Protein AF-A0A5N6SJP0-F1 (afdb_monomer)

Solvent-accessible surface area (backbone atoms only — not comparable to full-atom values): 8963 Å² total; per-residue (Å²): 140,86,77,90,76,92,68,82,77,74,80,77,63,61,94,72,53,57,70,71,56,64,75,68,50,72,77,72,72,72,83,49,94,89,59,90,60,86,89,60,57,101,82,68,74,60,62,68,62,40,55,50,50,42,49,52,47,38,52,50,24,56,78,67,74,44,74,67,57,58,33,48,38,67,75,31,68,67,57,31,50,53,60,62,40,35,84,77,33,70,74,51,27,54,52,48,37,63,75,76,58,44,96,42,71,70,51,48,53,51,48,51,52,53,48,52,53,49,37,72,78,39,58,80,50,61,80,34,70,67,48,49,52,48,54,49,62,71,64,73,73,94,118

Foldseek 3Di:
DDDDDPDPPPPPVPVDDDLQCVLVPPPQQPPDVPPCPPPAPPPDDCVVVLVVVLVVSQVVCVVVVHDSQSSCLSVDPVNSVLVVCLVPDVVSVVVCCVVPVPLDPVNLVVVVVVLVVVCVVPVVCCPPPVSVVVVVVSVPDPD

Secondary structure (DS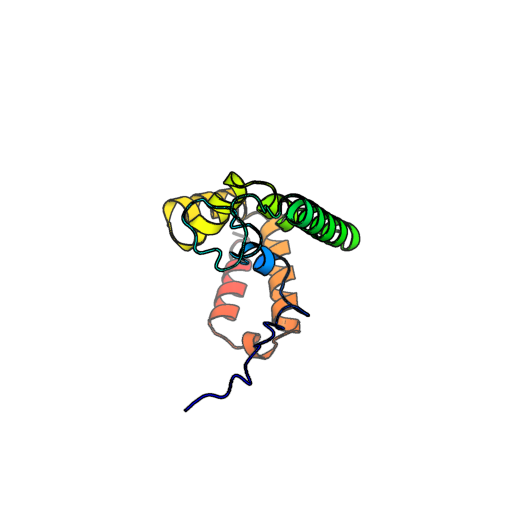SP, 8-state):
-------------GGG--GGGGGG-TTSS---TTS--TT--TT---HHHHHHHHHHHHHHHHHTT--SHHHHHHH-HHHHHHHHHTTT-HHHHHHHHHHHS---HHHHHHHHHHHHHHHHH-GGGGGSHHHHHHHHHHH----

Mean predicted aligned error: 12.87 Å

pLDDT: mean 70.46, std 16.47, range [33.75, 93.0]

Sequence (143 aa):
MDSSNSGVIDWDWMSVAPLPAAIHHRWFIADISGWSNDGVAERENFEDDRRYFEKAIKHKEISRQLLATVSTLLCDSGSRLFFQSVFHFNGIHEKFVKIHCARTEENIEAANSHLNVVLFLYPELEETESVRRFKNMLHSDKS

Radius of gyration: 20.08 Å; Cα contacts (8 Å, |Δi|>4): 58; chains: 1; bounding box: 41×48×51 Å

Structure (mmCIF, N/CA/C/O backbone):
data_AF-A0A5N6SJP0-F1
#
_entry.id   AF-A0A5N6SJP0-F1
#
loop_
_atom_site.group_PDB
_atom_site.id
_atom_site.type_symbol
_atom_site.label_atom_id
_atom_site.label_alt_id
_atom_site.label_comp_id
_atom_site.label_asym_id
_atom_site.label_entity_id
_atom_site.label_seq_id
_atom_site.pdbx_PDB_ins_code
_atom_site.Cartn_x
_atom_site.Cartn_y
_atom_site.Cartn_z
_atom_site.occupancy
_atom_site.B_iso_or_equiv
_atom_site.auth_seq_id
_atom_site.auth_comp_id
_atom_site.auth_asym_id
_atom_site.auth_atom_id
_atom_site.pdbx_PDB_model_num
ATOM 1 N N . MET A 1 1 ? 25.367 -37.021 -16.895 1.00 37.06 1 MET A N 1
ATOM 2 C CA . MET A 1 1 ? 25.293 -35.933 -17.881 1.00 37.06 1 MET A CA 1
ATOM 3 C C . MET A 1 1 ? 23.854 -35.916 -18.356 1.00 37.06 1 MET A C 1
ATOM 5 O O . MET A 1 1 ? 23.490 -36.815 -19.097 1.00 37.06 1 MET A O 1
ATOM 9 N N . ASP A 1 2 ? 22.917 -35.118 -17.865 1.00 38.31 2 ASP A N 1
ATOM 10 C CA . ASP A 1 2 ? 22.870 -33.762 -17.275 1.00 38.31 2 ASP A CA 1
ATOM 11 C C . ASP A 1 2 ? 21.763 -33.076 -18.089 1.00 38.31 2 ASP A C 1
ATOM 13 O O . ASP A 1 2 ? 21.771 -33.189 -19.309 1.00 38.31 2 ASP A O 1
ATOM 17 N N . SER A 1 3 ? 20.788 -32.354 -17.567 1.00 38.81 3 SER A N 1
ATOM 18 C CA . SER A 1 3 ? 20.166 -32.257 -16.253 1.00 38.81 3 SER A CA 1
ATOM 19 C C . SER A 1 3 ? 18.805 -31.614 -16.561 1.00 38.81 3 SER A C 1
ATOM 21 O O . SER A 1 3 ? 18.685 -30.742 -17.421 1.00 38.81 3 SER A O 1
ATOM 23 N N . SER A 1 4 ? 17.757 -32.106 -15.913 1.00 50.84 4 SER A N 1
ATOM 24 C CA . SER A 1 4 ? 16.408 -31.544 -15.922 1.00 50.84 4 SER A CA 1
ATOM 25 C C . SER A 1 4 ? 16.410 -30.044 -15.613 1.00 50.84 4 SER A C 1
ATOM 27 O O . SER A 1 4 ? 16.947 -29.658 -14.581 1.00 50.84 4 SER A O 1
ATOM 29 N N . ASN A 1 5 ? 15.715 -29.232 -16.411 1.00 36.16 5 ASN A N 1
ATOM 30 C CA . ASN A 1 5 ? 15.194 -27.944 -15.943 1.00 36.16 5 ASN A CA 1
ATOM 31 C C . ASN A 1 5 ? 13.712 -27.793 -16.317 1.00 36.16 5 ASN A C 1
ATOM 33 O O . ASN A 1 5 ? 13.268 -26.854 -16.968 1.00 36.16 5 ASN A O 1
ATOM 37 N N . SER A 1 6 ? 12.922 -28.769 -15.873 1.00 43.62 6 SER A N 1
ATOM 38 C CA . SER A 1 6 ? 11.541 -28.541 -15.458 1.00 43.62 6 SER A CA 1
ATOM 39 C C . SER A 1 6 ? 11.568 -27.572 -14.274 1.00 43.62 6 SER A C 1
ATOM 41 O O . SER A 1 6 ? 11.730 -27.992 -13.131 1.00 43.62 6 SER A O 1
ATOM 43 N N . GLY A 1 7 ? 11.513 -26.273 -14.563 1.00 40.38 7 GLY A N 1
ATOM 44 C CA . GLY A 1 7 ? 11.654 -25.249 -13.536 1.00 40.38 7 GLY A CA 1
ATOM 45 C C . GLY A 1 7 ? 11.731 -23.829 -14.079 1.00 40.38 7 GLY A C 1
ATOM 46 O O . GLY A 1 7 ? 12.606 -23.078 -13.668 1.00 40.38 7 GLY A O 1
ATOM 47 N N . VAL A 1 8 ? 10.820 -23.437 -14.973 1.00 33.75 8 VAL A N 1
ATOM 48 C CA . VAL A 1 8 ? 10.401 -22.029 -14.974 1.00 33.75 8 VAL A CA 1
ATOM 49 C C . VAL A 1 8 ? 9.314 -21.950 -13.917 1.00 33.75 8 VAL A C 1
ATOM 51 O O . VAL A 1 8 ? 8.179 -22.362 -14.146 1.00 33.75 8 VAL A O 1
ATOM 54 N N . ILE A 1 9 ? 9.703 -21.532 -12.715 1.00 33.75 9 ILE A N 1
ATOM 55 C CA . ILE A 1 9 ? 8.740 -21.135 -11.696 1.00 33.75 9 ILE A CA 1
ATOM 56 C C . ILE A 1 9 ? 8.198 -19.796 -12.169 1.00 33.75 9 ILE A C 1
ATOM 58 O O . ILE A 1 9 ? 8.848 -18.759 -12.048 1.00 33.75 9 ILE A O 1
ATOM 62 N N . ASP A 1 10 ? 7.023 -19.871 -12.773 1.00 37.94 10 ASP A N 1
ATOM 63 C CA . ASP A 1 10 ? 6.108 -18.758 -12.886 1.00 37.94 10 ASP A CA 1
ATOM 64 C C . ASP A 1 10 ? 5.862 -18.225 -11.467 1.00 37.94 10 ASP A C 1
ATOM 66 O O . ASP A 1 10 ? 5.331 -18.935 -10.608 1.00 37.94 10 ASP A O 1
ATOM 70 N N . TRP A 1 11 ? 6.318 -17.005 -11.174 1.00 38.47 11 TRP A N 1
ATOM 71 C CA . TRP A 1 11 ? 6.075 -16.330 -9.890 1.00 38.47 11 TRP A CA 1
ATOM 72 C C . TRP A 1 11 ? 4.644 -15.776 -9.836 1.00 38.47 11 TRP A C 1
ATOM 74 O O . TRP A 1 11 ? 4.386 -14.682 -9.326 1.00 38.47 11 TRP A O 1
ATOM 84 N N . ASP A 1 12 ? 3.700 -16.574 -10.330 1.00 40.50 12 ASP A N 1
ATOM 85 C CA . ASP A 1 12 ? 2.263 -16.374 -10.312 1.00 40.50 12 ASP A CA 1
ATOM 86 C C . ASP A 1 12 ? 1.722 -16.538 -8.883 1.00 40.50 12 ASP A C 1
ATOM 88 O O . ASP A 1 12 ? 0.950 -17.423 -8.531 1.00 40.50 12 ASP A O 1
ATOM 92 N N . TRP A 1 13 ? 2.133 -15.614 -8.020 1.00 37.75 13 TRP A N 1
ATOM 93 C CA . TRP A 1 13 ? 1.291 -15.085 -6.949 1.00 37.75 13 TRP A CA 1
ATOM 94 C C . TRP A 1 13 ? 0.787 -13.676 -7.331 1.00 37.75 13 TRP A C 1
ATOM 96 O O . TRP A 1 13 ? 0.174 -12.975 -6.527 1.00 37.75 13 TRP A O 1
ATOM 106 N N . MET A 1 14 ? 1.029 -13.246 -8.579 1.00 40.00 14 MET A N 1
ATOM 107 C CA . MET A 1 14 ? 0.715 -11.909 -9.086 1.00 40.00 14 MET A CA 1
ATOM 108 C C . MET A 1 14 ? -0.743 -11.691 -9.486 1.00 40.00 14 MET A C 1
ATOM 110 O O . MET A 1 14 ? -1.163 -10.535 -9.577 1.00 40.00 14 MET A O 1
ATOM 114 N N . SER A 1 15 ? -1.550 -12.740 -9.666 1.00 41.91 15 SER A N 1
ATOM 115 C CA . SER A 1 15 ? -2.978 -12.544 -9.954 1.00 41.91 15 SER A CA 1
ATOM 116 C C . SER A 1 15 ? -3.705 -11.820 -8.807 1.00 41.91 15 SER A C 1
ATOM 118 O O . SER A 1 15 ? -4.691 -11.121 -9.051 1.00 41.91 15 SER A O 1
ATOM 120 N N . VAL A 1 16 ? -3.177 -11.899 -7.574 1.00 43.56 16 VAL A N 1
ATOM 121 C CA . VAL A 1 16 ? -3.755 -11.267 -6.374 1.00 43.56 16 VAL A CA 1
ATOM 122 C C . VAL A 1 16 ? -2.685 -10.667 -5.447 1.00 43.56 16 VAL A C 1
ATOM 124 O O . VAL A 1 16 ? -2.820 -10.691 -4.226 1.00 43.56 16 VAL A O 1
ATOM 127 N N . ALA A 1 17 ? -1.611 -10.086 -5.989 1.00 43.22 17 ALA A N 1
ATOM 128 C CA . ALA A 1 17 ?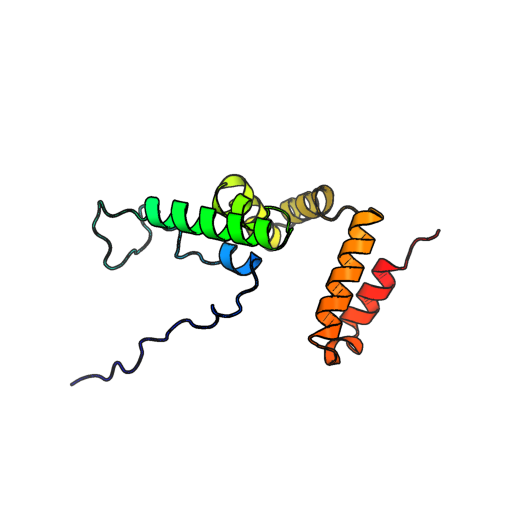 -0.723 -9.286 -5.146 1.00 43.22 17 ALA A CA 1
ATOM 129 C C . ALA A 1 17 ? -1.482 -8.020 -4.685 1.00 43.22 17 ALA A C 1
ATOM 131 O O . ALA A 1 17 ? -1.971 -7.261 -5.536 1.00 43.22 17 ALA A O 1
ATOM 132 N N . PRO A 1 18 ? -1.619 -7.755 -3.368 1.00 54.00 18 PRO A N 1
ATOM 133 C CA . PRO A 1 18 ? -2.192 -6.497 -2.912 1.00 54.00 18 PRO A CA 1
ATOM 134 C C . PRO A 1 18 ? -1.327 -5.360 -3.464 1.00 54.00 18 PRO A C 1
ATOM 136 O O . PRO A 1 18 ? -0.103 -5.457 -3.456 1.00 54.00 18 PRO A O 1
ATOM 139 N N . LEU A 1 19 ? -1.955 -4.290 -3.964 1.00 57.12 19 LEU A N 1
ATOM 140 C CA . LEU A 1 19 ? -1.287 -3.153 -4.623 1.00 57.12 19 LEU A CA 1
ATOM 141 C C . LEU A 1 19 ? 0.021 -2.684 -3.929 1.00 57.12 19 LEU A C 1
ATOM 143 O O . LEU A 1 19 ? 0.990 -2.426 -4.641 1.00 57.12 19 LEU A O 1
ATOM 147 N N . PRO A 1 20 ? 0.129 -2.650 -2.583 1.00 54.91 20 PRO A N 1
ATOM 148 C CA . PRO A 1 20 ? 1.379 -2.315 -1.892 1.00 54.91 20 PRO A CA 1
ATOM 149 C C . PRO A 1 20 ? 2.556 -3.275 -2.139 1.00 54.91 20 PRO A C 1
ATOM 151 O O . PRO A 1 20 ? 3.709 -2.851 -2.115 1.00 54.91 20 PRO A O 1
ATOM 154 N N . ALA A 1 21 ? 2.307 -4.556 -2.421 1.00 57.97 21 ALA A N 1
ATOM 155 C CA . ALA A 1 21 ? 3.355 -5.536 -2.711 1.00 57.97 21 ALA A CA 1
ATOM 156 C C . ALA A 1 21 ? 4.085 -5.247 -4.036 1.00 57.97 21 ALA A C 1
ATOM 158 O O . ALA A 1 21 ? 5.246 -5.628 -4.185 1.00 57.97 21 ALA A O 1
ATOM 159 N N . ALA A 1 22 ? 3.468 -4.490 -4.955 1.00 60.12 22 ALA A N 1
ATOM 160 C CA . ALA A 1 22 ? 4.127 -4.018 -6.175 1.00 60.12 22 ALA A CA 1
ATOM 161 C C . ALA A 1 22 ? 5.358 -3.137 -5.877 1.00 60.12 22 ALA A C 1
ATOM 163 O O . ALA A 1 22 ? 6.309 -3.120 -6.652 1.00 60.12 22 ALA A O 1
ATOM 164 N N . ILE A 1 23 ? 5.380 -2.456 -4.725 1.00 56.91 23 ILE A N 1
ATOM 165 C CA . ILE A 1 23 ? 6.490 -1.595 -4.277 1.00 56.91 23 ILE A CA 1
ATOM 166 C C . ILE A 1 23 ? 7.711 -2.435 -3.862 1.00 56.91 23 ILE A C 1
ATOM 168 O O . ILE A 1 23 ? 8.850 -1.968 -3.919 1.00 56.91 23 ILE A O 1
ATOM 172 N N . HIS A 1 24 ? 7.484 -3.690 -3.457 1.00 52.97 24 HIS A N 1
ATOM 173 C CA . HIS A 1 24 ? 8.533 -4.642 -3.092 1.00 52.97 24 HIS A CA 1
ATOM 174 C C . HIS A 1 24 ? 9.092 -5.418 -4.283 1.00 52.97 24 HIS A C 1
ATOM 176 O O . HIS A 1 24 ? 10.059 -6.162 -4.097 1.00 52.97 24 HIS A O 1
ATOM 182 N N . HIS A 1 25 ? 8.541 -5.243 -5.490 1.00 53.59 25 HIS A N 1
ATOM 183 C CA . HIS A 1 25 ? 9.083 -5.847 -6.699 1.00 53.59 25 HIS A CA 1
ATOM 184 C C . HIS A 1 25 ? 10.406 -5.158 -7.053 1.00 53.59 25 HIS A C 1
ATOM 186 O O . HIS A 1 25 ? 10.491 -4.293 -7.925 1.00 53.59 25 HIS A O 1
ATOM 192 N N . ARG A 1 26 ? 11.469 -5.563 -6.346 1.00 50.50 26 ARG A N 1
ATOM 193 C CA . ARG A 1 26 ? 12.857 -5.115 -6.530 1.00 50.50 26 ARG A CA 1
ATOM 194 C C . ARG A 1 26 ? 13.338 -5.265 -7.980 1.00 50.50 26 ARG A C 1
ATOM 196 O O . ARG A 1 26 ? 14.398 -4.757 -8.308 1.00 50.50 26 ARG A O 1
ATOM 203 N N . TRP A 1 27 ? 12.588 -5.968 -8.828 1.00 52.97 27 TRP A N 1
ATOM 204 C CA . TRP A 1 27 ? 13.016 -6.434 -10.140 1.00 52.97 27 TRP A CA 1
ATOM 205 C C . TRP A 1 27 ? 12.439 -5.627 -11.314 1.00 52.97 27 TRP A C 1
ATOM 207 O O . TRP A 1 27 ? 12.871 -5.839 -12.434 1.00 52.97 27 TRP A O 1
ATOM 217 N N . PHE A 1 28 ? 11.515 -4.676 -11.096 1.00 49.97 28 PHE A N 1
ATOM 218 C CA . PHE A 1 28 ? 10.993 -3.843 -12.204 1.00 49.97 28 PHE A CA 1
ATOM 219 C C . PHE A 1 28 ? 11.757 -2.514 -12.386 1.00 49.97 28 PHE A C 1
ATOM 221 O O . PHE A 1 28 ? 11.525 -1.779 -13.338 1.00 49.97 28 PHE A O 1
ATOM 228 N N . ILE A 1 29 ? 12.654 -2.169 -11.450 1.00 51.72 29 ILE A N 1
ATOM 229 C CA . ILE A 1 29 ? 13.309 -0.845 -11.373 1.00 51.72 29 ILE A CA 1
ATOM 230 C C . ILE A 1 29 ? 14.847 -0.962 -11.348 1.00 51.72 29 ILE A C 1
ATOM 232 O O . ILE A 1 29 ? 15.541 0.042 -11.212 1.00 51.72 29 ILE A O 1
ATOM 236 N N . ALA A 1 30 ? 15.419 -2.163 -11.463 1.00 51.66 30 ALA A N 1
ATOM 237 C CA . ALA A 1 30 ? 16.864 -2.347 -11.342 1.00 51.66 30 ALA A CA 1
ATOM 238 C C . ALA A 1 30 ? 17.601 -2.028 -12.656 1.00 51.66 30 ALA A C 1
ATOM 240 O O . ALA A 1 30 ? 18.127 -2.908 -13.325 1.00 51.66 30 ALA A O 1
ATOM 241 N N . ASP A 1 31 ? 17.672 -0.742 -12.986 1.00 50.03 31 ASP A N 1
ATOM 242 C CA . ASP A 1 31 ? 18.703 -0.179 -13.864 1.00 50.03 31 ASP A CA 1
ATOM 243 C C . ASP A 1 31 ? 19.802 0.449 -12.984 1.00 50.03 31 ASP A C 1
ATOM 245 O O . ASP A 1 31 ? 20.050 1.654 -12.983 1.00 50.03 31 ASP A O 1
ATOM 249 N N . ILE A 1 32 ? 20.362 -0.365 -12.082 1.00 50.91 32 ILE A N 1
ATOM 250 C CA . ILE A 1 32 ? 21.405 0.050 -11.138 1.00 50.91 32 ILE A CA 1
ATOM 251 C C . ILE A 1 32 ? 22.726 -0.512 -11.650 1.00 50.91 32 ILE A C 1
ATOM 253 O O . ILE A 1 32 ? 22.921 -1.727 -11.647 1.00 50.91 32 ILE A O 1
ATOM 257 N N . SER A 1 33 ? 23.652 0.361 -12.056 1.00 45.28 33 SER A N 1
ATOM 258 C CA . SER A 1 33 ? 25.012 -0.048 -12.421 1.00 45.28 33 SER A CA 1
ATOM 259 C C . SER A 1 33 ? 25.643 -0.884 -11.299 1.00 45.28 33 SER A C 1
ATOM 261 O O . SER A 1 33 ? 25.768 -0.416 -10.168 1.00 45.28 33 SER A O 1
ATOM 263 N N . GLY A 1 34 ? 26.034 -2.123 -11.616 1.00 50.38 34 GLY A N 1
ATOM 264 C CA . GLY A 1 34 ? 26.592 -3.093 -10.663 1.00 50.38 34 GLY A CA 1
ATOM 265 C C . GLY A 1 34 ? 25.594 -4.112 -10.092 1.00 50.38 34 GLY A C 1
ATOM 266 O O . GLY A 1 34 ? 26.009 -4.998 -9.348 1.00 50.38 34 GLY A O 1
ATOM 267 N N . TRP A 1 35 ? 24.305 -4.031 -10.435 1.00 53.59 35 TRP A N 1
ATOM 268 C CA . TRP A 1 35 ? 23.336 -5.101 -10.181 1.00 53.59 35 TRP A CA 1
ATOM 269 C C . TRP A 1 35 ? 23.436 -6.171 -11.281 1.00 53.59 35 TRP A C 1
ATOM 271 O O . TRP A 1 35 ? 23.542 -5.828 -12.458 1.00 53.59 35 TRP A O 1
ATOM 281 N N . SER A 1 36 ? 23.434 -7.457 -10.905 1.00 47.56 36 SER A N 1
ATOM 282 C CA . SER A 1 36 ? 23.594 -8.592 -11.836 1.00 47.56 36 SER A CA 1
ATOM 283 C C . SER A 1 36 ? 22.326 -8.786 -12.671 1.00 47.56 36 SER A C 1
ATOM 285 O O . SER A 1 36 ? 21.496 -9.651 -12.396 1.00 47.56 36 SER A O 1
ATOM 287 N N . ASN A 1 37 ? 22.140 -7.924 -13.669 1.00 55.44 37 ASN A N 1
ATOM 288 C CA . ASN A 1 37 ? 21.161 -8.108 -14.732 1.00 55.44 37 ASN A CA 1
ATOM 289 C C . ASN A 1 37 ? 21.714 -9.143 -15.717 1.00 55.44 37 ASN A C 1
ATOM 291 O O . ASN A 1 37 ? 22.165 -8.802 -16.811 1.00 55.44 37 ASN A O 1
ATOM 295 N N . ASP A 1 38 ? 21.747 -10.408 -15.302 1.00 56.44 38 ASP A N 1
ATOM 296 C CA . ASP A 1 38 ? 22.222 -11.496 -16.150 1.00 56.44 38 ASP A CA 1
ATOM 297 C C . ASP A 1 38 ? 21.328 -11.564 -17.404 1.00 56.44 38 ASP A C 1
ATOM 299 O O . ASP A 1 38 ? 20.164 -11.953 -17.332 1.00 56.44 38 ASP A O 1
ATOM 303 N N . GLY A 1 39 ? 21.860 -11.138 -18.556 1.00 59.41 39 GLY A N 1
ATOM 304 C CA . GLY A 1 39 ? 21.165 -11.186 -19.849 1.00 59.41 39 GLY A CA 1
ATOM 305 C C . GLY A 1 39 ? 20.603 -9.866 -20.393 1.00 59.41 39 GLY A C 1
ATOM 306 O O . GLY A 1 39 ? 19.955 -9.908 -21.433 1.00 59.41 39 GLY A O 1
ATOM 307 N N . VAL A 1 40 ? 20.858 -8.715 -19.758 1.00 59.72 40 VAL A N 1
ATOM 308 C CA . VAL A 1 40 ? 20.484 -7.388 -20.298 1.00 59.72 40 VAL A CA 1
ATOM 309 C C . VAL A 1 40 ? 21.700 -6.750 -20.970 1.00 59.72 40 VAL A C 1
ATOM 311 O O . VAL A 1 40 ? 22.788 -6.724 -20.389 1.00 59.72 40 VAL A O 1
ATOM 314 N N . ALA A 1 41 ? 21.553 -6.251 -22.201 1.00 66.12 41 ALA A N 1
ATOM 315 C CA . ALA A 1 41 ? 22.661 -5.576 -22.880 1.00 66.12 41 ALA A CA 1
ATOM 316 C C . ALA A 1 41 ? 23.030 -4.260 -22.164 1.00 66.12 41 ALA A C 1
ATOM 318 O O . ALA A 1 41 ? 22.158 -3.579 -21.639 1.00 66.12 41 ALA A O 1
ATOM 319 N N . GLU A 1 42 ? 24.299 -3.826 -22.219 1.00 62.62 42 GLU A N 1
ATOM 320 C CA . GLU A 1 42 ? 24.805 -2.603 -21.543 1.00 62.62 42 GLU A CA 1
ATOM 321 C C . GLU A 1 42 ? 24.023 -1.303 -21.833 1.00 62.62 42 GLU A C 1
ATOM 323 O O . GLU A 1 42 ? 24.227 -0.292 -21.164 1.00 62.62 42 GLU A O 1
ATOM 328 N N . ARG A 1 43 ? 23.171 -1.290 -22.862 1.00 65.88 43 ARG A N 1
ATOM 329 C CA . ARG A 1 43 ? 22.382 -0.126 -23.292 1.00 65.88 43 ARG A CA 1
ATOM 330 C C . ARG A 1 43 ? 20.876 -0.352 -23.236 1.00 65.88 43 ARG A C 1
ATOM 332 O O . ARG A 1 43 ? 20.126 0.566 -23.562 1.00 65.88 43 ARG A O 1
ATOM 339 N N . GLU A 1 44 ? 20.441 -1.557 -22.889 1.00 62.25 44 GLU A N 1
ATOM 340 C CA . GLU A 1 44 ? 19.030 -1.839 -22.678 1.00 62.25 44 GLU A CA 1
ATOM 341 C C . GLU A 1 44 ? 18.631 -1.313 -21.307 1.00 62.25 44 GLU A C 1
ATOM 343 O O . GLU A 1 44 ? 19.176 -1.710 -20.281 1.00 62.25 44 GLU A O 1
ATOM 348 N N . ASN A 1 45 ? 17.671 -0.396 -21.315 1.00 68.38 45 ASN A N 1
ATOM 349 C CA . ASN A 1 45 ? 17.001 0.071 -20.118 1.00 68.38 45 ASN A CA 1
ATOM 350 C C . ASN A 1 45 ? 15.504 -0.224 -20.242 1.00 68.38 45 ASN A C 1
ATOM 352 O O . ASN A 1 45 ? 14.968 -0.357 -21.339 1.00 68.38 45 ASN A O 1
ATOM 356 N N . PHE A 1 46 ? 14.829 -0.288 -19.100 1.00 71.25 46 PHE A N 1
ATOM 357 C CA . PHE A 1 46 ? 13.394 -0.570 -19.011 1.00 71.25 46 PHE A CA 1
ATOM 358 C C . PHE A 1 46 ? 12.591 0.701 -18.699 1.00 71.25 46 PHE A C 1
ATOM 360 O O . PHE A 1 46 ? 11.630 0.671 -17.930 1.00 71.25 46 PHE A O 1
ATOM 367 N N . GLU A 1 47 ? 13.023 1.867 -19.195 1.00 73.94 47 GLU A N 1
ATOM 368 C CA . GLU A 1 47 ? 12.385 3.140 -18.842 1.00 73.94 47 GLU A CA 1
ATOM 369 C C . GLU A 1 47 ? 10.929 3.220 -19.320 1.00 73.94 47 GLU A C 1
ATOM 371 O O . GLU A 1 47 ? 10.049 3.617 -18.549 1.00 73.94 47 GLU A O 1
ATOM 376 N N . ASP A 1 48 ? 10.660 2.819 -20.561 1.00 73.06 48 ASP A N 1
ATOM 377 C CA . ASP A 1 48 ? 9.314 2.876 -21.134 1.00 73.06 48 ASP A CA 1
ATOM 378 C C . ASP A 1 48 ? 8.363 1.870 -20.473 1.00 73.06 48 ASP A C 1
ATOM 380 O O . ASP A 1 48 ? 7.226 2.227 -20.145 1.00 73.06 48 ASP A O 1
ATOM 384 N N . ASP A 1 49 ? 8.844 0.662 -20.170 1.00 71.31 49 ASP A N 1
ATOM 385 C CA . ASP A 1 49 ? 8.083 -0.348 -19.427 1.00 71.31 49 ASP A CA 1
ATOM 386 C C . ASP A 1 49 ? 7.727 0.146 -18.020 1.00 71.31 49 ASP A C 1
ATOM 388 O O . ASP A 1 49 ? 6.586 0.002 -17.566 1.00 71.31 49 ASP A O 1
ATOM 392 N N . ARG A 1 50 ? 8.668 0.825 -17.349 1.00 73.81 50 ARG A N 1
ATOM 393 C CA . ARG A 1 50 ? 8.447 1.474 -16.048 1.00 73.81 50 ARG A CA 1
ATOM 394 C C . ARG A 1 50 ? 7.354 2.525 -16.115 1.00 73.81 50 ARG A C 1
ATOM 396 O O . ARG A 1 50 ? 6.400 2.472 -15.338 1.00 73.81 50 ARG A O 1
ATOM 403 N N . ARG A 1 51 ? 7.450 3.442 -17.081 1.00 77.38 51 ARG A N 1
ATOM 404 C CA . ARG A 1 51 ? 6.446 4.495 -17.293 1.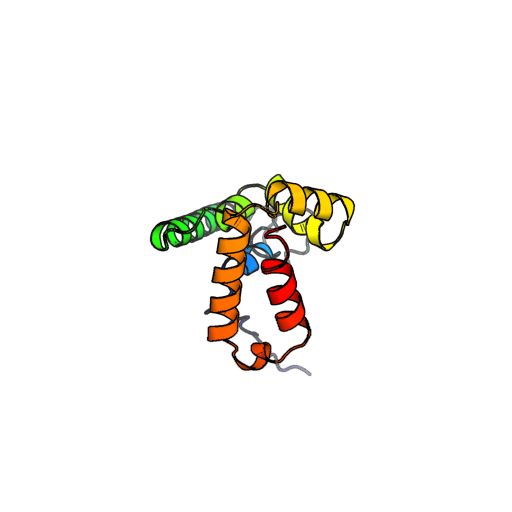00 77.38 51 ARG A CA 1
ATOM 405 C C . ARG A 1 51 ? 5.074 3.902 -17.604 1.00 77.38 51 ARG A C 1
ATOM 407 O O . ARG A 1 51 ? 4.059 4.439 -17.156 1.00 77.38 51 ARG A O 1
ATOM 414 N N . TYR A 1 52 ? 5.022 2.815 -18.372 1.00 79.56 52 TYR A N 1
ATOM 415 C CA . TYR A 1 52 ? 3.779 2.107 -18.655 1.00 79.56 52 TYR A CA 1
ATOM 416 C C . TYR A 1 52 ? 3.178 1.498 -17.382 1.00 79.56 52 TYR A C 1
ATOM 418 O O . TYR A 1 52 ? 2.003 1.732 -17.090 1.00 79.56 52 TYR A O 1
ATOM 426 N N . PHE A 1 53 ? 3.977 0.786 -16.587 1.00 75.94 53 PHE A N 1
ATOM 427 C CA . PHE A 1 53 ? 3.527 0.169 -15.340 1.00 75.94 53 PHE A CA 1
ATOM 428 C C . PHE A 1 53 ? 3.032 1.202 -14.320 1.00 75.94 53 PHE A C 1
ATOM 430 O O . PHE A 1 53 ? 1.929 1.066 -13.791 1.00 75.94 53 PHE A O 1
ATOM 437 N N . GLU A 1 54 ? 3.787 2.280 -14.099 1.00 79.56 54 GLU A N 1
ATOM 438 C CA . GLU A 1 54 ? 3.388 3.393 -13.227 1.00 79.56 54 GLU A CA 1
ATOM 439 C C . GLU A 1 54 ? 2.035 3.982 -13.650 1.00 79.56 54 GLU A C 1
ATOM 441 O O . GLU A 1 54 ? 1.140 4.179 -12.819 1.00 79.56 54 GLU A O 1
ATOM 446 N N . LYS A 1 55 ? 1.844 4.208 -14.959 1.00 83.06 55 LYS A N 1
ATOM 447 C CA . LYS A 1 55 ? 0.562 4.666 -15.507 1.00 83.06 55 LYS A CA 1
ATOM 448 C C . LYS A 1 55 ? -0.543 3.644 -15.272 1.00 83.06 55 LYS A C 1
ATOM 450 O O . LYS A 1 55 ? -1.634 4.048 -14.875 1.00 83.06 55 LYS A O 1
ATOM 455 N N . ALA A 1 56 ? -0.300 2.359 -15.507 1.00 82.75 56 ALA A N 1
ATOM 456 C CA . ALA A 1 56 ? -1.302 1.313 -15.329 1.00 82.75 56 ALA A CA 1
ATOM 457 C C . ALA A 1 56 ? -1.773 1.221 -13.867 1.00 82.75 56 ALA A C 1
ATOM 459 O O . ALA A 1 56 ? -2.978 1.176 -13.606 1.00 82.75 56 ALA A O 1
ATOM 460 N N . ILE A 1 57 ? -0.843 1.282 -12.907 1.00 79.62 57 ILE A N 1
ATOM 461 C CA . ILE A 1 57 ? -1.165 1.318 -11.475 1.00 79.62 57 ILE A CA 1
ATOM 462 C C . ILE A 1 57 ? -1.981 2.565 -11.134 1.00 79.62 57 ILE A C 1
ATOM 464 O O . ILE A 1 57 ? -3.038 2.440 -10.515 1.00 79.62 57 ILE A O 1
ATOM 468 N N . LYS A 1 58 ? -1.566 3.746 -11.607 1.00 85.44 58 LYS A N 1
ATOM 469 C CA . LYS A 1 58 ? -2.302 4.995 -11.370 1.00 85.44 58 LYS A CA 1
ATOM 470 C C . LYS A 1 58 ? -3.731 4.943 -11.917 1.00 85.44 58 LYS A C 1
ATOM 472 O O . LYS A 1 58 ? -4.667 5.353 -11.236 1.00 85.44 58 LYS A O 1
ATOM 477 N N . HIS A 1 59 ? -3.927 4.407 -13.124 1.00 83.69 59 HIS A N 1
ATOM 478 C CA . HIS A 1 59 ? -5.268 4.220 -13.690 1.00 83.69 59 HIS A CA 1
ATOM 479 C C . HIS A 1 59 ? -6.110 3.265 -12.842 1.00 83.69 59 HIS A C 1
ATOM 481 O O . HIS A 1 59 ? -7.294 3.520 -12.627 1.00 83.69 59 HIS A O 1
ATOM 487 N N . LYS A 1 60 ? -5.506 2.190 -12.322 1.00 79.56 60 LYS A N 1
ATOM 488 C CA . LYS A 1 60 ? -6.193 1.238 -11.445 1.00 79.56 60 LYS A CA 1
ATOM 489 C C . LYS A 1 60 ? -6.605 1.885 -10.123 1.00 79.56 60 LYS A C 1
ATOM 491 O O . LYS A 1 60 ? -7.744 1.685 -9.707 1.00 79.56 60 LYS A O 1
ATOM 496 N N . GLU A 1 61 ? -5.734 2.683 -9.505 1.00 82.06 61 GLU A N 1
ATOM 497 C CA . GLU A 1 61 ?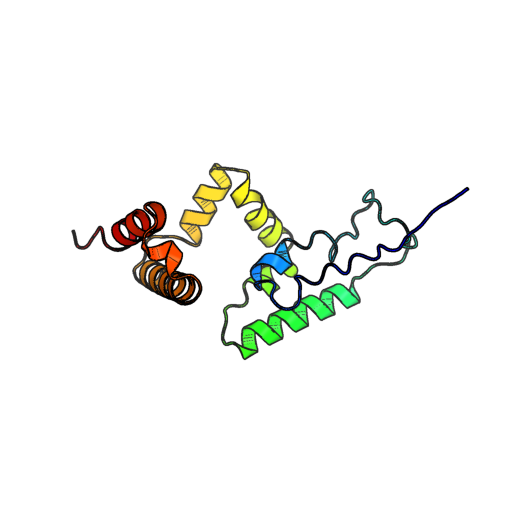 -6.055 3.466 -8.302 1.00 82.06 61 GLU A CA 1
ATOM 498 C C . GLU A 1 61 ? -7.238 4.412 -8.562 1.00 82.06 61 GLU A C 1
ATOM 500 O O . GLU A 1 61 ? -8.239 4.331 -7.854 1.00 82.06 61 GLU A O 1
ATOM 505 N N . ILE A 1 62 ? -7.196 5.199 -9.646 1.00 84.94 62 ILE A N 1
ATOM 506 C CA . ILE A 1 62 ? -8.288 6.110 -10.041 1.00 84.94 62 ILE A CA 1
ATOM 507 C C . ILE A 1 62 ? -9.597 5.347 -10.287 1.00 84.94 62 ILE A C 1
ATOM 509 O O . ILE A 1 62 ? -10.642 5.732 -9.767 1.00 84.94 62 ILE A O 1
ATOM 513 N N . SER A 1 63 ? -9.552 4.241 -11.040 1.00 82.19 63 SER A N 1
ATOM 514 C CA . SER A 1 63 ? -10.744 3.440 -11.370 1.00 82.19 63 SER A CA 1
ATOM 515 C C . SER A 1 63 ? -11.434 2.850 -10.138 1.00 82.19 63 SER A C 1
ATOM 517 O O . SER A 1 63 ? -12.636 2.602 -10.157 1.00 82.19 63 SER A O 1
ATOM 519 N N . ARG A 1 64 ? -10.668 2.635 -9.062 1.00 77.62 64 ARG A N 1
ATOM 520 C CA . ARG A 1 64 ? -11.141 2.099 -7.784 1.00 77.62 64 ARG A CA 1
ATOM 521 C C . ARG A 1 64 ? -11.387 3.187 -6.741 1.00 77.62 64 ARG A C 1
ATOM 523 O O . ARG A 1 64 ? -11.662 2.846 -5.598 1.00 77.62 64 ARG A O 1
ATOM 530 N N . GLN A 1 65 ? -11.275 4.463 -7.123 1.00 78.31 65 GLN A N 1
ATOM 531 C CA . GLN A 1 65 ? -11.391 5.614 -6.221 1.00 78.31 65 GLN A CA 1
ATOM 532 C C . GLN A 1 65 ? -10.431 5.528 -5.021 1.00 78.31 65 GLN A C 1
ATOM 534 O O . GLN A 1 65 ? -10.741 5.974 -3.921 1.00 78.31 65 GLN A O 1
ATOM 539 N N . LEU A 1 66 ? -9.256 4.935 -5.236 1.00 73.38 66 LEU A N 1
ATOM 540 C CA . LEU A 1 66 ? -8.197 4.844 -4.239 1.00 73.38 66 LEU A CA 1
ATOM 541 C C . LEU A 1 66 ? -7.284 6.069 -4.331 1.00 73.38 66 LEU A C 1
ATOM 543 O O . LEU A 1 66 ? -7.123 6.672 -5.396 1.00 73.38 66 LEU A O 1
ATOM 547 N N . LEU A 1 67 ? -6.634 6.400 -3.217 1.00 75.75 67 LEU A N 1
ATOM 548 C CA . LEU A 1 67 ? -5.548 7.375 -3.210 1.00 75.75 67 LEU A CA 1
ATOM 549 C C . LEU A 1 67 ? -4.389 6.879 -4.086 1.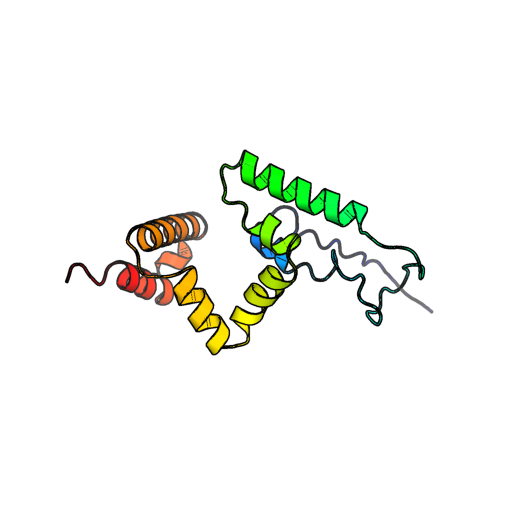00 75.75 67 LEU A C 1
ATOM 551 O O . LEU A 1 67 ? -4.104 5.683 -4.140 1.00 75.75 67 LEU A O 1
ATOM 555 N N . ALA A 1 68 ? -3.704 7.812 -4.752 1.00 80.06 68 ALA A N 1
ATOM 556 C CA . ALA A 1 68 ? -2.574 7.530 -5.639 1.00 80.06 68 ALA A CA 1
ATOM 557 C C . ALA A 1 68 ? -1.284 7.203 -4.858 1.00 80.06 68 ALA A C 1
ATOM 559 O O . ALA A 1 68 ? -0.261 7.871 -5.006 1.00 80.06 68 ALA A O 1
ATOM 560 N N . THR A 1 69 ? -1.337 6.229 -3.953 1.00 76.38 69 THR A N 1
ATOM 561 C CA . THR A 1 69 ? -0.260 5.937 -3.001 1.00 76.38 69 THR A CA 1
ATOM 562 C C . THR A 1 69 ? 0.834 5.089 -3.639 1.00 76.38 69 THR A C 1
ATOM 564 O O . THR A 1 69 ? 2.013 5.426 -3.556 1.00 76.38 69 THR A O 1
ATOM 567 N N . VAL A 1 70 ? 0.463 4.000 -4.309 1.00 76.31 70 VAL A N 1
ATOM 568 C CA . VAL A 1 70 ? 1.411 3.044 -4.893 1.00 76.31 70 VAL A CA 1
ATOM 569 C C . VAL A 1 70 ? 2.050 3.640 -6.137 1.00 76.31 70 VAL A C 1
ATOM 571 O O . VAL A 1 70 ? 3.265 3.551 -6.285 1.00 76.31 70 VAL A O 1
ATOM 574 N N . SER A 1 71 ? 1.279 4.315 -6.997 1.00 79.56 71 SER A N 1
ATOM 575 C CA . SER A 1 71 ? 1.857 5.007 -8.158 1.00 79.56 71 SER A CA 1
ATOM 576 C C . SER A 1 71 ? 2.850 6.104 -7.756 1.00 79.56 71 SER A C 1
ATOM 578 O O . SER A 1 71 ? 3.903 6.224 -8.382 1.00 79.56 71 SER A O 1
ATOM 580 N N . THR A 1 72 ? 2.578 6.845 -6.675 1.00 79.94 72 THR A N 1
ATOM 581 C CA . THR A 1 72 ? 3.524 7.829 -6.117 1.00 79.94 72 THR A CA 1
ATOM 582 C C . THR A 1 72 ? 4.809 7.163 -5.624 1.00 79.94 72 THR A C 1
ATOM 584 O O . THR A 1 72 ? 5.900 7.620 -5.953 1.00 79.94 72 THR A O 1
ATOM 587 N N . LEU A 1 73 ? 4.704 6.048 -4.893 1.00 76.12 73 LEU A N 1
ATOM 588 C CA . LEU A 1 73 ? 5.870 5.303 -4.401 1.00 76.12 73 LEU A CA 1
ATOM 589 C C . LEU A 1 73 ? 6.685 4.651 -5.532 1.00 76.12 73 LEU A C 1
ATOM 591 O O . LEU A 1 73 ? 7.891 4.456 -5.396 1.00 76.12 73 LEU A O 1
ATOM 595 N N . LEU A 1 74 ? 6.068 4.319 -6.665 1.00 73.50 74 LEU A N 1
ATOM 596 C CA . LEU A 1 74 ? 6.795 3.805 -7.828 1.00 73.50 74 LEU A CA 1
ATOM 597 C C . LEU A 1 74 ? 7.569 4.922 -8.548 1.00 73.50 74 LEU A C 1
ATOM 599 O O . LEU A 1 74 ? 8.756 4.751 -8.828 1.00 73.50 74 LEU A O 1
ATOM 603 N N . CYS A 1 75 ? 6.936 6.080 -8.749 1.00 74.81 75 CYS A N 1
ATOM 604 C CA . CYS A 1 75 ? 7.507 7.200 -9.500 1.00 74.81 75 CYS A CA 1
ATOM 605 C C . CYS A 1 75 ? 8.579 7.993 -8.722 1.00 74.81 75 CYS A C 1
ATOM 607 O O . CYS A 1 75 ? 9.493 8.547 -9.333 1.00 74.81 75 CYS A O 1
ATOM 609 N N . ASP A 1 76 ? 8.493 8.071 -7.390 1.00 74.69 76 ASP A N 1
ATOM 610 C CA . ASP A 1 76 ? 9.399 8.874 -6.556 1.00 74.69 76 ASP A CA 1
ATOM 611 C C . ASP A 1 76 ? 10.358 7.985 -5.745 1.00 74.69 76 ASP A C 1
ATOM 613 O O . ASP A 1 76 ? 9.965 7.274 -4.814 1.00 74.69 76 ASP A O 1
ATOM 617 N N . SER A 1 77 ? 11.649 8.047 -6.088 1.00 71.00 77 SER A N 1
ATOM 618 C CA . SER A 1 77 ? 12.709 7.283 -5.423 1.00 71.00 77 SER A CA 1
ATOM 619 C C . SER A 1 77 ? 12.922 7.679 -3.961 1.00 71.00 77 SER A C 1
ATOM 621 O O . SER A 1 77 ? 13.236 6.808 -3.150 1.00 71.00 77 SER A O 1
ATOM 623 N N . GLY A 1 78 ? 12.716 8.947 -3.605 1.00 72.62 78 GLY A N 1
ATOM 624 C CA . GLY A 1 78 ? 12.811 9.438 -2.234 1.00 72.62 78 GLY A CA 1
ATOM 625 C C . GLY A 1 78 ? 11.655 8.929 -1.381 1.00 72.62 78 GLY A C 1
ATOM 626 O O . GLY A 1 78 ? 11.882 8.362 -0.311 1.00 72.62 78 GLY A O 1
ATOM 627 N N . SER A 1 79 ? 10.426 9.047 -1.886 1.00 72.62 79 SER A N 1
ATOM 628 C CA . SER A 1 79 ? 9.228 8.524 -1.214 1.00 72.62 79 SER A CA 1
ATOM 629 C C . SER A 1 79 ? 9.294 7.000 -1.046 1.00 72.62 79 SER A C 1
ATOM 631 O O . SER A 1 79 ? 8.998 6.479 0.033 1.00 72.62 79 SER A O 1
ATOM 633 N N . ARG A 1 80 ? 9.771 6.277 -2.070 1.00 76.75 80 ARG A N 1
ATOM 634 C CA . ARG A 1 80 ? 10.009 4.828 -2.003 1.00 76.75 80 ARG A CA 1
ATOM 635 C C . ARG A 1 80 ? 11.046 4.454 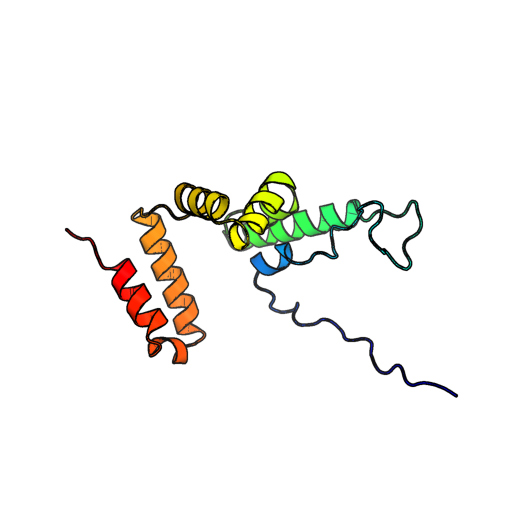-0.957 1.00 76.75 80 ARG A C 1
ATOM 637 O O . ARG A 1 80 ? 10.787 3.578 -0.135 1.00 76.75 80 ARG A O 1
ATOM 644 N N . LEU A 1 81 ? 12.213 5.097 -0.997 1.00 74.12 81 LEU A N 1
ATOM 645 C CA . LEU A 1 81 ? 13.306 4.814 -0.072 1.00 74.12 81 LEU A CA 1
ATOM 646 C C . LEU A 1 81 ? 12.882 5.111 1.367 1.00 74.12 81 LEU A C 1
ATOM 648 O O . LEU A 1 81 ? 13.159 4.309 2.258 1.00 74.12 81 LEU A O 1
ATOM 652 N N . PHE A 1 82 ? 12.170 6.219 1.587 1.00 76.38 82 PHE A N 1
ATOM 653 C CA . PHE A 1 82 ? 11.592 6.551 2.884 1.00 76.38 82 PHE A CA 1
ATOM 654 C C . PHE A 1 82 ? 10.668 5.432 3.372 1.00 76.38 82 PHE A C 1
ATOM 656 O O . PHE A 1 82 ? 10.910 4.886 4.446 1.00 76.38 82 PHE A O 1
ATOM 663 N N . PHE A 1 83 ? 9.683 5.028 2.563 1.00 77.44 83 PHE A N 1
ATOM 664 C CA . PHE A 1 83 ? 8.741 3.962 2.912 1.00 77.44 83 PHE A CA 1
ATOM 665 C C . PHE A 1 83 ? 9.434 2.619 3.187 1.00 77.44 83 PHE A C 1
ATOM 667 O O . PHE A 1 83 ? 9.147 1.971 4.187 1.00 77.44 83 PHE A O 1
ATOM 674 N N . GLN A 1 84 ? 10.392 2.208 2.355 1.00 75.56 84 GLN A N 1
ATOM 675 C CA . GLN A 1 84 ? 11.157 0.974 2.573 1.00 75.56 84 GLN A CA 1
ATOM 676 C C . GLN A 1 84 ? 11.995 1.034 3.859 1.00 75.56 84 GLN A C 1
ATOM 678 O O . GLN A 1 84 ? 12.111 0.042 4.577 1.00 75.56 84 GLN A O 1
ATOM 683 N N . SER A 1 85 ? 12.544 2.204 4.190 1.00 74.94 85 SER A N 1
ATOM 684 C CA . SER A 1 85 ? 13.366 2.392 5.389 1.00 74.94 85 SER A CA 1
ATOM 685 C C . SER A 1 85 ? 12.560 2.319 6.693 1.00 74.94 85 SER A C 1
ATOM 687 O O . SER A 1 85 ? 13.123 1.975 7.732 1.00 74.94 85 SER A O 1
ATOM 689 N N . VAL A 1 86 ? 11.247 2.582 6.656 1.00 75.88 86 VAL A N 1
ATOM 690 C CA . VAL A 1 86 ? 10.348 2.517 7.828 1.00 75.88 86 VAL A CA 1
ATOM 691 C C . VAL A 1 86 ? 10.371 1.151 8.511 1.00 75.88 86 VAL A C 1
ATOM 693 O O . VAL A 1 86 ? 10.217 1.080 9.725 1.00 75.88 86 VAL A O 1
ATOM 696 N N . PHE A 1 87 ? 10.591 0.070 7.765 1.00 75.62 87 PHE A N 1
ATOM 697 C CA . PHE A 1 87 ? 10.608 -1.287 8.320 1.00 75.62 87 PHE A CA 1
ATOM 698 C C . PHE A 1 87 ? 11.921 -1.648 9.023 1.00 75.62 87 PHE A C 1
ATOM 700 O O . PHE A 1 87 ? 11.971 -2.627 9.764 1.00 75.62 87 PHE A O 1
ATOM 707 N N . HIS A 1 88 ? 12.985 -0.879 8.786 1.00 77.81 88 HIS A N 1
ATOM 708 C CA . HIS A 1 88 ? 14.337 -1.216 9.235 1.00 77.81 88 HIS A CA 1
ATOM 709 C C . HIS A 1 88 ? 14.922 -0.206 10.226 1.00 77.81 88 HIS A C 1
ATOM 711 O O . HIS A 1 88 ? 15.840 -0.549 10.968 1.00 77.81 88 HIS A O 1
ATOM 717 N N . PHE A 1 89 ? 14.401 1.024 10.269 1.00 73.56 89 PHE A N 1
ATOM 718 C CA . PHE A 1 89 ? 14.956 2.099 11.088 1.00 73.56 89 PHE A CA 1
ATOM 719 C C . PHE A 1 89 ? 13.892 2.745 11.983 1.00 73.56 89 PHE A C 1
ATOM 721 O O . PHE A 1 89 ? 13.022 3.471 11.502 1.00 73.56 89 PHE A O 1
ATOM 728 N N . ASN A 1 90 ? 14.023 2.568 13.304 1.00 82.88 90 ASN A N 1
ATOM 729 C CA . ASN A 1 90 ? 13.052 3.057 14.296 1.00 82.88 90 ASN A CA 1
ATOM 730 C C . ASN A 1 90 ? 12.781 4.569 14.203 1.00 82.88 90 ASN A C 1
ATOM 732 O O . ASN A 1 90 ? 11.629 4.984 14.217 1.00 82.88 90 ASN A O 1
ATOM 736 N N . GLY A 1 91 ? 13.812 5.405 14.039 1.00 85.81 91 GLY A N 1
ATOM 737 C CA . GLY A 1 91 ? 13.610 6.859 13.936 1.00 85.81 91 GLY A CA 1
ATOM 738 C C . GLY A 1 91 ? 12.822 7.278 12.686 1.00 85.81 91 GLY A C 1
ATOM 739 O O . GLY A 1 91 ? 12.035 8.225 12.722 1.00 85.81 91 GLY A O 1
ATOM 740 N N . ILE A 1 92 ? 12.988 6.545 11.580 1.00 77.19 92 ILE A N 1
ATOM 741 C CA . ILE A 1 92 ? 12.220 6.763 10.347 1.00 77.19 92 ILE A CA 1
ATOM 742 C C . ILE A 1 92 ? 10.790 6.248 10.535 1.00 77.19 92 ILE A C 1
ATOM 744 O O . ILE A 1 92 ? 9.846 6.929 10.137 1.00 77.19 92 ILE A O 1
ATOM 748 N N . HIS A 1 93 ? 10.625 5.106 11.207 1.00 79.31 93 HIS A N 1
ATOM 749 C CA . HIS A 1 93 ? 9.320 4.564 11.571 1.00 79.31 93 HIS A CA 1
ATOM 750 C C . HIS A 1 93 ? 8.491 5.541 12.407 1.00 79.31 93 HIS A C 1
ATOM 752 O O . HIS A 1 93 ? 7.355 5.846 12.054 1.00 79.31 93 HIS A O 1
ATOM 758 N N . GLU A 1 94 ? 9.067 6.107 13.468 1.00 81.69 94 GLU A N 1
ATOM 759 C CA . GLU A 1 94 ? 8.388 7.105 14.300 1.00 81.69 94 GLU A CA 1
ATOM 760 C C . GLU A 1 94 ? 7.938 8.323 13.487 1.00 81.69 94 GLU A C 1
ATOM 762 O O . GLU A 1 94 ? 6.833 8.836 13.679 1.00 81.69 94 GLU A O 1
ATOM 767 N N . LYS A 1 95 ? 8.781 8.793 12.559 1.00 86.31 95 LYS A N 1
ATOM 768 C CA . LYS A 1 95 ? 8.432 9.902 11.666 1.00 86.31 95 LYS A CA 1
ATOM 769 C C . LYS A 1 95 ? 7.289 9.524 10.724 1.00 86.31 95 LYS A C 1
ATOM 771 O O . LYS A 1 95 ? 6.373 10.322 10.551 1.00 86.31 95 LYS A O 1
ATOM 776 N N . PHE A 1 96 ? 7.316 8.323 10.152 1.00 84.00 96 PHE A N 1
ATOM 777 C CA . PHE A 1 96 ? 6.234 7.813 9.312 1.00 84.00 96 PHE A CA 1
ATOM 778 C C . PHE A 1 96 ? 4.911 7.744 10.078 1.00 84.00 96 PHE A C 1
ATOM 780 O O . PHE A 1 96 ? 3.911 8.272 9.598 1.00 84.00 96 PHE A O 1
ATOM 787 N N . VAL A 1 97 ? 4.917 7.187 11.293 1.00 81.06 97 VAL A N 1
ATOM 788 C CA . VAL A 1 97 ? 3.724 7.108 12.149 1.00 81.06 97 VAL A CA 1
ATOM 789 C C . VAL A 1 97 ? 3.170 8.501 12.443 1.00 81.06 97 VAL A C 1
ATOM 791 O O . VAL A 1 97 ? 1.970 8.711 12.318 1.00 81.06 97 VAL A O 1
ATOM 794 N N . LYS A 1 98 ? 4.023 9.481 12.760 1.00 83.00 98 LYS A N 1
ATOM 795 C CA . LYS A 1 98 ? 3.583 10.866 13.006 1.00 83.00 98 LYS A CA 1
ATOM 796 C C . LYS A 1 98 ? 2.934 11.522 11.786 1.00 83.00 98 LYS A C 1
ATOM 798 O O . LYS A 1 98 ? 2.012 12.309 11.960 1.00 83.00 98 LYS A O 1
ATOM 803 N N . ILE A 1 99 ? 3.421 11.235 10.578 1.00 81.25 99 ILE A N 1
ATOM 804 C CA . ILE A 1 99 ? 2.917 11.856 9.343 1.00 81.25 99 ILE A CA 1
ATOM 805 C C . ILE A 1 99 ? 1.645 11.157 8.850 1.00 81.25 99 ILE A C 1
ATOM 807 O O . ILE A 1 99 ? 0.694 11.829 8.464 1.00 81.25 99 ILE A O 1
ATOM 811 N N . HIS A 1 100 ? 1.628 9.823 8.846 1.00 78.38 100 HIS A N 1
ATOM 812 C CA . HIS A 1 100 ? 0.616 9.034 8.134 1.00 78.38 100 HIS A CA 1
ATOM 813 C C . HIS A 1 100 ? -0.321 8.243 9.045 1.00 78.38 100 HIS A C 1
ATOM 815 O O . HIS A 1 100 ? -1.398 7.850 8.613 1.00 78.38 100 HIS A O 1
ATOM 821 N N . CYS A 1 101 ? 0.075 7.989 10.289 1.00 80.12 101 CYS A N 1
ATOM 822 C CA . CYS A 1 101 ? -0.691 7.185 11.243 1.00 80.12 101 CYS A CA 1
ATOM 823 C C . CYS A 1 101 ? -0.962 7.966 12.533 1.00 80.12 101 CYS A C 1
ATOM 825 O O . CYS A 1 101 ? -1.102 7.374 13.606 1.00 80.12 101 CYS A O 1
ATOM 827 N N . ALA A 1 102 ? -1.004 9.300 12.437 1.00 84.25 102 ALA A N 1
ATOM 828 C CA . ALA A 1 102 ? -1.402 10.149 13.545 1.00 84.25 102 ALA A CA 1
ATOM 829 C C . ALA A 1 102 ? -2.780 9.705 14.041 1.00 84.25 102 ALA A C 1
ATOM 831 O O . ALA A 1 102 ? -3.653 9.351 13.247 1.00 84.25 102 ALA A O 1
ATOM 832 N N . ARG A 1 103 ? -2.979 9.713 15.356 1.00 82.12 103 ARG A N 1
ATOM 833 C CA . ARG A 1 103 ? -4.214 9.239 15.981 1.00 82.12 103 ARG A CA 1
ATOM 834 C C . ARG A 1 103 ? -5.322 10.292 15.855 1.00 82.12 103 ARG A C 1
ATOM 836 O O . ARG A 1 103 ? -5.654 10.968 16.820 1.00 82.12 103 ARG A O 1
ATOM 843 N N . THR A 1 104 ? -5.835 10.461 14.642 1.00 85.94 104 THR A N 1
ATOM 844 C CA . THR A 1 104 ? -6.986 11.307 14.303 1.00 85.94 104 THR A CA 1
ATOM 845 C C . THR A 1 104 ? -8.245 10.451 14.172 1.00 85.94 104 THR A C 1
ATOM 847 O O . THR A 1 104 ? -8.146 9.242 13.961 1.00 85.94 104 THR A O 1
ATOM 850 N N . GLU A 1 105 ? -9.425 11.065 14.278 1.00 86.50 105 GLU A N 1
ATOM 851 C CA . GLU A 1 105 ? -10.711 10.373 14.095 1.00 86.50 105 GLU A CA 1
ATOM 852 C C . GLU A 1 105 ? -10.780 9.678 12.727 1.00 86.50 105 GLU A C 1
ATOM 854 O O . GLU A 1 105 ? -11.003 8.473 12.665 1.00 86.50 105 GLU A O 1
ATOM 859 N N . GLU A 1 106 ? -10.418 10.391 11.656 1.00 85.06 106 GLU A N 1
ATOM 860 C CA . GLU A 1 106 ? -10.346 9.856 10.289 1.00 85.06 106 GLU A CA 1
ATOM 861 C C . GLU A 1 106 ? -9.433 8.620 10.181 1.00 85.06 106 GLU A C 1
ATOM 863 O O . GLU A 1 106 ? -9.807 7.606 9.591 1.00 85.06 106 GLU A O 1
ATOM 868 N N . ASN A 1 107 ? -8.247 8.655 10.797 1.00 82.31 107 ASN A N 1
ATOM 869 C CA . ASN A 1 107 ? -7.319 7.523 10.750 1.00 82.31 107 ASN A CA 1
ATOM 870 C C . ASN A 1 107 ? -7.802 6.334 11.591 1.00 82.31 107 ASN A C 1
ATOM 872 O O . ASN A 1 107 ? -7.543 5.186 11.227 1.00 82.31 107 ASN A O 1
ATOM 876 N N . ILE A 1 108 ? -8.501 6.581 12.702 1.00 86.19 108 ILE A N 1
ATOM 877 C CA . ILE A 1 108 ? -9.116 5.523 13.513 1.00 86.19 108 ILE A CA 1
ATOM 878 C C . ILE A 1 108 ? -10.269 4.871 12.744 1.00 86.19 108 ILE A C 1
ATOM 880 O O . ILE A 1 108 ? -10.375 3.642 12.731 1.00 86.19 108 ILE A O 1
ATOM 884 N N . GLU A 1 109 ? -11.113 5.658 12.077 1.00 86.12 109 GLU A N 1
ATOM 885 C CA . GLU A 1 109 ? -12.189 5.152 11.221 1.00 86.12 109 GLU A CA 1
ATOM 886 C C . GLU A 1 109 ? -11.636 4.317 10.063 1.00 86.12 109 GLU A C 1
ATOM 888 O O . GLU A 1 109 ? -12.073 3.181 9.854 1.00 86.12 109 GLU A O 1
ATOM 893 N N . ALA A 1 110 ? -10.613 4.820 9.366 1.00 83.25 110 ALA A N 1
ATOM 894 C CA . ALA A 1 110 ? -9.941 4.089 8.298 1.00 83.25 110 ALA A CA 1
ATOM 895 C C . ALA A 1 110 ? -9.311 2.780 8.806 1.00 83.25 110 ALA A C 1
ATOM 897 O O . ALA A 1 110 ? -9.475 1.730 8.184 1.00 83.25 110 ALA A O 1
ATOM 898 N N . ALA A 1 111 ? -8.637 2.808 9.962 1.00 84.06 111 ALA A N 1
ATOM 899 C CA . ALA A 1 111 ? -8.049 1.616 10.571 1.00 84.06 111 ALA A CA 1
ATOM 900 C C . ALA A 1 111 ? -9.109 0.570 10.950 1.00 84.06 111 ALA A C 1
ATOM 902 O O . ALA A 1 111 ? -8.911 -0.615 10.680 1.00 84.06 111 ALA A O 1
ATOM 903 N N . ASN A 1 112 ? -10.243 0.990 11.522 1.00 86.06 112 ASN A N 1
ATOM 904 C CA . ASN A 1 112 ? -11.366 0.097 11.819 1.00 86.06 112 ASN A CA 1
ATOM 905 C C . ASN A 1 112 ? -11.973 -0.494 10.542 1.00 86.06 112 ASN A C 1
ATOM 907 O O . ASN A 1 112 ? -12.223 -1.696 10.483 1.00 86.06 112 ASN A O 1
ATOM 911 N N . SER A 1 113 ? -12.172 0.323 9.505 1.00 83.19 113 SER A N 1
ATOM 912 C CA . SER A 1 113 ? -12.686 -0.134 8.210 1.00 83.19 113 SER A CA 1
ATOM 913 C C . SER A 1 113 ? -11.771 -1.194 7.589 1.00 83.19 113 SER A C 1
ATOM 915 O O . SER A 1 113 ? -12.224 -2.284 7.237 1.00 83.19 113 SER A O 1
ATOM 917 N N . HIS A 1 114 ? -10.460 -0.936 7.548 1.00 82.94 114 HIS A N 1
ATOM 918 C CA . HIS A 1 114 ? -9.481 -1.898 7.045 1.00 82.94 114 HIS A CA 1
ATOM 919 C C . HIS A 1 114 ? -9.427 -3.177 7.884 1.00 82.94 114 HIS A C 1
ATOM 921 O O . HIS A 1 114 ? -9.382 -4.270 7.321 1.00 82.94 114 HIS A O 1
ATOM 927 N N . LEU A 1 115 ? -9.473 -3.064 9.216 1.00 85.75 115 LEU A N 1
ATOM 928 C CA . LEU A 1 115 ? -9.521 -4.227 10.100 1.00 85.75 115 LEU A CA 1
ATOM 929 C C . LEU A 1 115 ? -10.759 -5.085 9.818 1.00 85.75 115 LEU A C 1
ATOM 931 O O . LEU A 1 115 ? -10.635 -6.299 9.700 1.00 85.75 115 LEU A O 1
ATOM 935 N N . ASN A 1 116 ? -11.929 -4.467 9.653 1.00 87.31 116 ASN A N 1
ATOM 936 C CA . ASN A 1 116 ? -13.167 -5.183 9.351 1.00 87.31 116 ASN A CA 1
ATOM 937 C C . ASN A 1 116 ? -13.090 -5.922 8.010 1.00 87.31 116 ASN A C 1
ATOM 939 O O . ASN A 1 116 ? -13.545 -7.057 7.920 1.00 87.31 116 ASN A O 1
ATOM 943 N N . VAL A 1 117 ? -12.473 -5.322 6.986 1.00 84.88 117 VAL A N 1
ATOM 944 C CA . VAL A 1 117 ? -12.235 -6.003 5.702 1.00 84.88 117 VAL A CA 1
ATOM 945 C C . VAL A 1 117 ? -11.325 -7.219 5.884 1.00 84.88 117 VAL A C 1
ATOM 947 O O . VAL A 1 117 ? -11.616 -8.283 5.344 1.00 84.88 117 VAL A O 1
ATOM 950 N N . VAL A 1 118 ? -10.245 -7.092 6.661 1.00 81.25 118 VAL A N 1
ATOM 951 C CA . VAL A 1 118 ? -9.334 -8.214 6.937 1.00 81.25 118 VAL A CA 1
ATOM 952 C C . VAL A 1 118 ? -10.055 -9.332 7.687 1.00 81.25 118 VAL A C 1
ATOM 954 O O . VAL A 1 118 ? -9.955 -10.482 7.280 1.00 81.25 118 VAL A O 1
ATOM 957 N N . LEU A 1 119 ? -10.817 -9.013 8.735 1.00 87.50 119 LEU A N 1
ATOM 958 C CA . LEU A 1 119 ? -11.546 -10.018 9.516 1.00 87.50 119 LEU A CA 1
ATOM 959 C C . LEU A 1 119 ? -12.702 -10.649 8.736 1.00 87.50 119 LEU A C 1
ATOM 961 O O . LEU A 1 119 ? -13.009 -11.815 8.944 1.00 87.50 119 LEU A O 1
ATOM 965 N N . PHE A 1 120 ? -13.304 -9.925 7.792 1.00 86.25 120 PHE A N 1
ATOM 966 C CA . PHE A 1 120 ? -14.275 -10.505 6.869 1.00 86.25 120 PHE A CA 1
ATOM 967 C C . PHE A 1 120 ? -13.637 -11.559 5.950 1.00 86.25 120 PHE A C 1
ATOM 969 O O . PHE A 1 120 ? -14.247 -12.592 5.683 1.00 86.25 120 PHE A O 1
ATOM 976 N N . LEU A 1 121 ? -12.414 -11.308 5.468 1.00 84.06 121 LEU A N 1
ATOM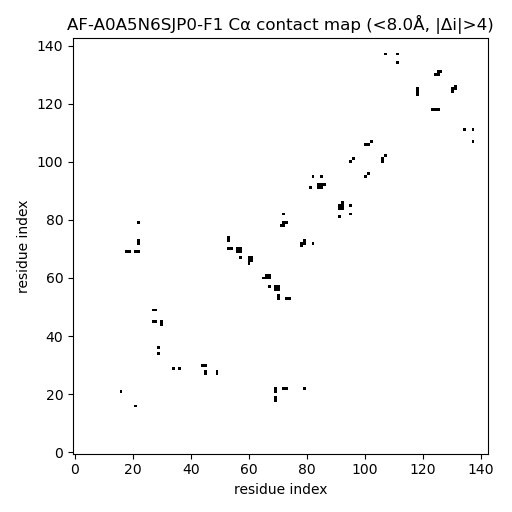 977 C CA . LEU A 1 121 ? -11.681 -12.239 4.603 1.00 84.06 121 LEU A CA 1
ATOM 978 C C . LEU A 1 121 ? -11.038 -13.399 5.376 1.00 84.06 121 LEU A C 1
ATOM 980 O O . LEU A 1 121 ? -10.894 -14.483 4.815 1.00 84.06 121 LEU A O 1
ATOM 984 N N . TYR A 1 122 ? -10.677 -13.170 6.640 1.00 86.94 122 TYR A N 1
ATOM 985 C CA . TYR A 1 122 ? -9.984 -14.122 7.512 1.00 86.94 122 TYR A CA 1
ATOM 986 C C . TYR A 1 122 ? -10.634 -14.169 8.910 1.00 86.94 122 TYR A C 1
ATOM 988 O O . TYR A 1 122 ? -10.052 -13.667 9.883 1.00 86.94 122 TYR A O 1
ATOM 996 N N . PRO A 1 123 ? -11.853 -14.729 9.040 1.00 89.38 123 PRO A N 1
ATOM 997 C CA . PRO A 1 123 ? -12.613 -14.710 10.293 1.00 89.38 123 PRO A CA 1
ATOM 998 C C . PRO A 1 123 ? -11.907 -15.403 11.462 1.00 89.38 123 PRO A C 1
ATOM 1000 O O . PRO A 1 123 ? -12.084 -15.026 12.616 1.00 89.38 123 PRO A O 1
ATOM 1003 N N . GLU A 1 124 ? -11.055 -16.390 11.187 1.00 90.62 124 GLU A N 1
ATOM 1004 C CA . GLU A 1 124 ? -10.259 -17.098 12.190 1.00 90.62 124 GLU A CA 1
ATOM 1005 C C . GLU A 1 124 ? -9.303 -16.181 12.969 1.00 90.62 124 GLU A C 1
ATOM 1007 O O . GLU A 1 124 ? -8.919 -16.497 14.097 1.00 90.62 124 GLU A O 1
ATOM 1012 N N . LEU A 1 125 ? -8.936 -15.027 12.397 1.00 89.50 125 LEU A N 1
ATOM 1013 C CA . LEU A 1 125 ? -8.079 -14.051 13.065 1.00 89.50 125 LEU A CA 1
ATOM 1014 C C . LEU A 1 125 ? -8.803 -13.309 14.192 1.00 89.50 125 LEU A C 1
ATOM 1016 O O . LEU A 1 125 ? -8.136 -12.757 15.070 1.00 89.50 125 LEU A O 1
ATOM 1020 N N . GLU A 1 126 ? -10.137 -13.298 14.207 1.00 89.69 126 GLU A N 1
ATOM 1021 C CA . GLU A 1 126 ? -10.936 -12.552 15.183 1.00 89.69 126 GLU A CA 1
ATOM 1022 C C . GLU A 1 126 ? -10.688 -13.010 16.627 1.00 89.69 126 GLU A C 1
ATOM 1024 O O . GLU A 1 126 ? -10.641 -12.188 17.545 1.00 89.69 126 GLU A O 1
ATOM 1029 N N . GLU A 1 127 ? -10.416 -14.302 16.813 1.00 88.44 127 GLU A N 1
ATOM 1030 C CA . GLU A 1 127 ? -10.147 -14.899 18.125 1.00 88.44 127 GLU A CA 1
ATOM 1031 C C . GLU A 1 127 ? -8.698 -14.723 18.598 1.00 88.44 127 GLU A C 1
ATOM 1033 O O . GLU A 1 127 ? -8.361 -15.029 19.749 1.00 88.44 127 GLU A O 1
ATOM 1038 N N . THR A 1 128 ? -7.821 -14.196 17.740 1.00 93.00 128 THR A N 1
ATOM 1039 C CA . THR A 1 128 ? -6.419 -13.990 18.101 1.00 93.00 128 THR A CA 1
ATOM 1040 C C . THR A 1 128 ? -6.277 -12.873 19.132 1.00 93.00 128 THR A C 1
ATOM 1042 O O . THR A 1 128 ? -6.919 -11.819 19.074 1.00 93.00 128 THR A O 1
ATOM 1045 N N . GLU A 1 129 ? -5.375 -13.079 20.092 1.00 92.00 129 GLU A N 1
ATOM 1046 C CA . GLU A 1 129 ? -5.083 -12.085 21.127 1.00 92.00 129 GLU A CA 1
ATOM 1047 C C . GLU A 1 129 ? -4.628 -10.746 20.522 1.00 92.00 129 GLU A C 1
ATOM 1049 O O . GLU A 1 129 ? -5.016 -9.677 20.998 1.00 92.00 129 GLU A O 1
ATOM 1054 N N . SER A 1 130 ? -3.860 -10.798 19.431 1.00 86.94 130 SER A N 1
ATOM 1055 C CA . SER A 1 130 ? -3.366 -9.620 18.720 1.00 86.94 130 SER A CA 1
ATOM 1056 C C . SER A 1 130 ? -4.496 -8.757 18.154 1.00 86.94 130 SER A C 1
ATOM 1058 O O . SER A 1 130 ? -4.483 -7.542 18.363 1.00 86.94 130 SER A O 1
ATOM 1060 N N . VAL A 1 131 ? -5.499 -9.357 17.499 1.00 86.75 131 VAL A N 1
ATOM 1061 C CA . VAL A 1 131 ? -6.660 -8.621 16.970 1.00 86.75 131 VAL A CA 1
ATOM 1062 C C . VAL A 1 131 ? -7.485 -8.023 18.105 1.00 86.75 131 VAL A C 1
ATOM 1064 O O . VAL A 1 131 ? -7.850 -6.848 18.042 1.00 86.75 131 VAL A O 1
ATOM 1067 N N . ARG A 1 132 ? -7.722 -8.778 19.184 1.00 87.69 132 ARG A N 1
ATOM 1068 C CA . ARG A 1 132 ? -8.456 -8.283 20.360 1.00 87.69 132 ARG A CA 1
ATOM 1069 C C . ARG A 1 132 ? -7.761 -7.079 20.999 1.00 87.69 132 ARG A C 1
ATOM 1071 O O . ARG A 1 132 ? -8.402 -6.069 21.290 1.00 87.69 132 ARG A O 1
ATOM 1078 N N . ARG A 1 133 ? -6.436 -7.153 21.169 1.00 88.19 133 ARG A N 1
ATOM 1079 C CA . ARG A 1 133 ? -5.620 -6.045 21.682 1.00 88.19 133 ARG A CA 1
ATOM 1080 C C . ARG A 1 133 ? -5.697 -4.823 20.769 1.00 88.19 133 ARG A C 1
ATOM 1082 O O . ARG A 1 133 ? -5.840 -3.710 21.268 1.00 88.19 133 ARG A O 1
ATOM 1089 N N . PHE A 1 134 ? -5.637 -5.024 19.455 1.00 85.12 134 PHE A N 1
ATOM 1090 C CA . PHE A 1 134 ? -5.721 -3.939 18.482 1.00 85.12 134 PHE A CA 1
ATOM 1091 C C . PHE A 1 134 ? -7.101 -3.263 18.478 1.00 85.12 134 PHE A C 1
ATOM 1093 O O . PHE A 1 134 ? -7.168 -2.037 18.538 1.00 85.12 134 PHE A O 1
ATOM 1100 N N . LYS A 1 135 ? -8.199 -4.034 18.526 1.00 87.44 135 LYS A N 1
ATOM 1101 C CA . LYS A 1 135 ? -9.562 -3.490 18.684 1.00 87.44 135 LYS A CA 1
ATOM 1102 C C . LYS A 1 135 ? -9.667 -2.615 19.933 1.00 87.44 135 LYS A C 1
ATOM 1104 O O . LYS A 1 135 ? -10.103 -1.471 19.831 1.00 87.44 135 LYS A O 1
ATOM 1109 N N . ASN A 1 136 ? -9.185 -3.103 21.079 1.00 86.88 136 ASN A N 1
ATOM 1110 C CA . ASN A 1 136 ? -9.156 -2.318 22.317 1.00 86.88 136 ASN A CA 1
ATOM 1111 C C . ASN A 1 136 ? -8.354 -1.021 22.136 1.00 86.88 136 ASN A C 1
ATOM 1113 O O . ASN A 1 136 ? -8.844 0.051 22.468 1.00 86.88 136 ASN A O 1
ATOM 1117 N N . MET A 1 137 ? -7.168 -1.090 21.522 1.00 83.56 137 MET A N 1
ATOM 1118 C CA . MET A 1 137 ? -6.354 0.093 21.226 1.00 83.56 137 MET A CA 1
ATOM 1119 C C . MET A 1 137 ? -7.031 1.098 20.290 1.00 83.56 137 MET A C 1
ATOM 1121 O O . MET A 1 137 ? -6.670 2.267 20.340 1.00 83.56 137 MET A O 1
ATOM 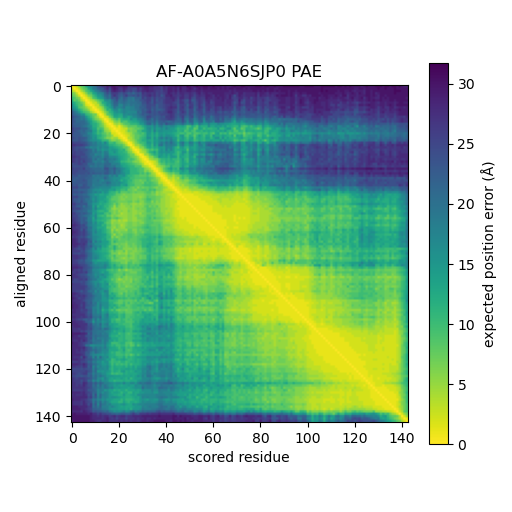1125 N N . LEU A 1 138 ? -7.969 0.697 19.431 1.00 82.12 138 LEU A N 1
ATOM 1126 C CA . LEU A 1 138 ? -8.739 1.628 18.596 1.00 82.12 138 LEU A CA 1
ATOM 1127 C C . LEU A 1 138 ? -9.931 2.256 19.339 1.00 82.12 138 LEU A C 1
ATOM 1129 O O . LEU A 1 138 ? -10.403 3.306 18.920 1.00 82.12 138 LEU A O 1
ATOM 1133 N N . HIS A 1 139 ? -10.395 1.645 20.435 1.00 76.50 139 HIS A N 1
ATOM 1134 C CA . HIS A 1 139 ? -11.555 2.100 21.218 1.00 76.50 139 HIS A CA 1
ATOM 1135 C C . HIS A 1 139 ? -11.172 2.921 22.460 1.00 76.50 139 HIS A C 1
ATOM 1137 O O . HIS A 1 139 ? -11.973 3.723 22.942 1.00 76.50 139 HIS A O 1
ATOM 1143 N N . SER A 1 140 ? -9.961 2.737 22.990 1.00 63.22 140 SER A N 1
ATOM 1144 C CA . SER A 1 140 ? -9.448 3.504 24.127 1.00 63.22 140 SER A CA 1
ATOM 1145 C C . SER A 1 140 ? -9.125 4.947 23.717 1.00 63.22 140 SER A C 1
ATOM 1147 O O . SER A 1 140 ? -8.052 5.196 23.171 1.00 63.22 140 SER A O 1
ATOM 1149 N N . ASP A 1 141 ? -10.097 5.853 23.872 1.00 56.94 141 ASP A N 1
ATOM 1150 C CA . ASP A 1 141 ? -9.971 7.250 24.353 1.00 56.94 141 ASP A CA 1
ATOM 1151 C C . ASP A 1 141 ? -11.178 8.098 23.907 1.00 56.94 141 ASP A C 1
ATOM 1153 O O . ASP A 1 141 ? -11.088 8.991 23.069 1.00 56.94 141 ASP A O 1
ATOM 1157 N N . LYS A 1 142 ? -12.334 7.824 24.527 1.00 46.41 142 LYS A N 1
ATOM 1158 C CA . LYS A 1 142 ? -13.370 8.845 24.776 1.00 46.41 142 LYS A CA 1
ATOM 1159 C C . LYS A 1 142 ? -13.159 9.501 26.156 1.00 46.41 142 LYS A C 1
ATOM 1161 O O . LYS A 1 142 ? -14.139 9.772 26.849 1.00 46.41 142 LYS A O 1
ATOM 1166 N N . SER A 1 143 ? -11.904 9.672 26.579 1.00 37.97 143 SER A N 1
ATOM 1167 C CA . SER A 1 143 ? -11.545 10.230 27.891 1.00 37.97 143 SER A CA 1
ATOM 1168 C C . SER A 1 143 ? -11.025 11.651 27.745 1.00 37.97 143 SER A C 1
ATOM 1170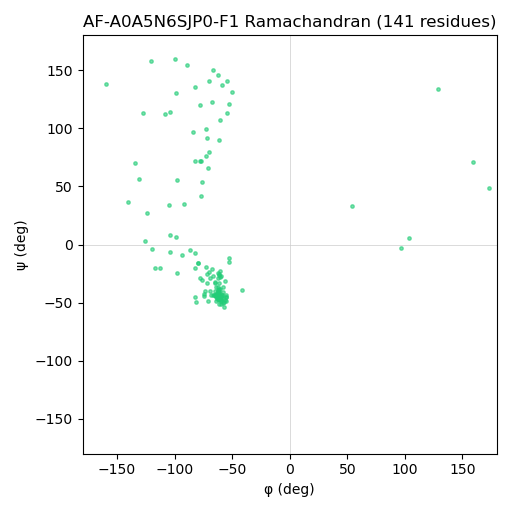 O O . SER A 1 143 ? -10.073 11.825 26.954 1.00 37.97 143 SER A O 1
#

Organism: Aspergillus pseudotamarii (NCBI:txid132259)